Protein AF-X0SNL1-F1 (afdb_monomer_lite)

Radius of gyration: 12.33 Å; chains: 1; bounding box: 29×22×35 Å

Secondary structure (DSSP, 8-state):
-EE-GGG--EE-TTS-EE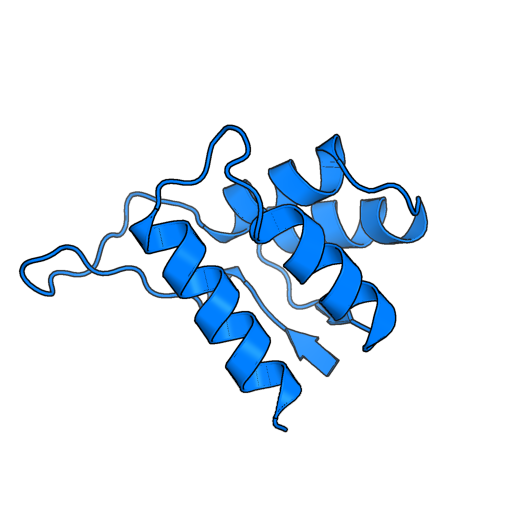-S--HHHHHHHHHHHH-SSTTHHHHHHHHHTT--EE--HHHHHHHHHHHHS--TT--HHHHHHHHHHHHHHTT-

Sequence (92 aa):
MKVNFSEINLTDIEGNSITNIEINKNVGNIIYKNAKNLNLIPIAQDIYAGKEVNLSVIDLNEIKSLISSPVDGLVAFARKAVLDYIDNIGKE

Foldseek 3Di:
DKDFQQPQWAADPVGHTDDPDRLLLQLLVLCCVDPPDPVCNVVSVCSNVRHIDDDDPVRLVSSLVSLVDPDPDADDRSSVSVNVRSVVVVVD

Organism: NCBI:txid412755

Structure (mmCIF, N/CA/C/O backbone):
data_AF-X0SNL1-F1
#
_entry.id   AF-X0SNL1-F1
#
loop_
_atom_site.group_PDB
_atom_site.id
_atom_site.type_symbol
_atom_site.label_atom_id
_atom_site.label_alt_id
_atom_site.label_comp_id
_atom_site.label_asym_id
_atom_site.label_entity_id
_atom_site.label_seq_id
_atom_site.pdbx_PDB_ins_code
_atom_site.Cartn_x
_atom_site.Cartn_y
_atom_site.Cartn_z
_atom_site.occupancy
_atom_site.B_iso_or_equiv
_atom_site.auth_seq_id
_atom_site.auth_comp_id
_atom_site.auth_asym_id
_atom_site.auth_atom_id
_atom_site.pdbx_PDB_model_num
ATOM 1 N N . MET A 1 1 ? -11.295 -7.425 6.720 1.00 91.19 1 MET A N 1
ATOM 2 C CA . MET A 1 1 ? -10.741 -8.170 5.571 1.00 91.19 1 MET A CA 1
ATOM 3 C C . MET A 1 1 ? -9.244 -8.290 5.772 1.00 91.19 1 MET A C 1
ATOM 5 O O . MET A 1 1 ? -8.629 -7.314 6.187 1.00 91.19 1 MET A O 1
ATOM 9 N N . LYS A 1 2 ? -8.673 -9.473 5.554 1.00 92.12 2 LYS A N 1
ATOM 10 C CA . LYS A 1 2 ? -7.231 -9.694 5.697 1.00 92.12 2 LYS A CA 1
ATOM 11 C C . LYS A 1 2 ? -6.542 -9.355 4.385 1.00 92.12 2 LYS A C 1
ATOM 13 O O . LYS A 1 2 ? -6.984 -9.832 3.348 1.00 92.12 2 LYS A O 1
ATOM 18 N N . VAL A 1 3 ? -5.513 -8.519 4.438 1.00 93.69 3 VAL A N 1
ATOM 19 C CA . VAL A 1 3 ? -4.785 -8.066 3.248 1.00 93.69 3 VAL A CA 1
ATOM 20 C C . VAL A 1 3 ? -3.291 -8.067 3.505 1.00 93.69 3 VAL A C 1
ATOM 22 O O . VAL A 1 3 ? -2.845 -7.809 4.625 1.00 93.69 3 VAL A O 1
ATOM 25 N N . ASN A 1 4 ? -2.514 -8.293 2.453 1.00 95.31 4 ASN A N 1
ATOM 26 C CA . ASN A 1 4 ? -1.066 -8.257 2.511 1.00 95.31 4 ASN A CA 1
ATOM 27 C C . ASN A 1 4 ? -0.507 -7.579 1.255 1.00 95.31 4 ASN A C 1
ATOM 29 O O . ASN A 1 4 ? -0.351 -8.183 0.199 1.00 95.31 4 ASN A O 1
ATOM 33 N N . PHE A 1 5 ? -0.145 -6.303 1.384 1.00 94.88 5 PHE A N 1
ATOM 34 C CA . PHE A 1 5 ? 0.373 -5.520 0.259 1.00 94.88 5 PHE A CA 1
ATOM 35 C C . PHE A 1 5 ? 1.728 -6.018 -0.263 1.00 94.88 5 PHE A C 1
ATOM 37 O O . PHE A 1 5 ? 2.129 -5.599 -1.344 1.00 94.88 5 PHE A O 1
ATOM 44 N N . SER A 1 6 ? 2.443 -6.889 0.462 1.00 94.62 6 SER A N 1
ATOM 45 C CA . SER A 1 6 ? 3.693 -7.483 -0.040 1.00 94.62 6 SER A CA 1
ATOM 46 C C . SER A 1 6 ? 3.472 -8.529 -1.138 1.00 94.62 6 SER A C 1
ATOM 48 O O . SER A 1 6 ? 4.415 -8.873 -1.842 1.00 94.62 6 SER A O 1
ATOM 50 N N . GLU A 1 7 ? 2.231 -8.980 -1.339 1.00 93.75 7 GLU A N 1
ATOM 51 C CA . GLU A 1 7 ? 1.860 -9.954 -2.376 1.00 93.75 7 GLU A CA 1
ATOM 52 C C . GLU A 1 7 ? 1.616 -9.312 -3.748 1.00 93.75 7 GLU A C 1
ATOM 54 O O . GLU A 1 7 ? 1.397 -10.008 -4.741 1.00 93.75 7 GLU A O 1
ATOM 59 N N . ILE A 1 8 ? 1.641 -7.978 -3.826 1.00 94.56 8 ILE 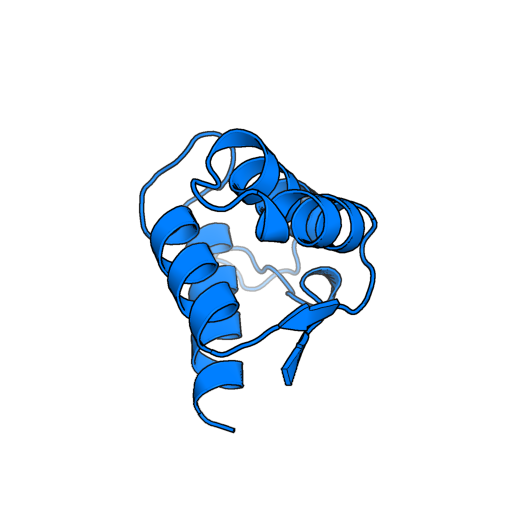A N 1
ATOM 60 C CA . ILE A 1 8 ? 1.427 -7.257 -5.079 1.00 94.56 8 ILE A CA 1
ATOM 61 C C . ILE A 1 8 ? 2.649 -7.449 -5.976 1.00 94.56 8 ILE A C 1
ATOM 63 O O . ILE A 1 8 ? 3.707 -6.858 -5.762 1.00 94.56 8 ILE A O 1
ATOM 67 N N . ASN A 1 9 ? 2.469 -8.241 -7.027 1.00 92.31 9 ASN A N 1
ATOM 68 C CA . ASN A 1 9 ? 3.475 -8.422 -8.062 1.00 92.31 9 ASN A CA 1
ATOM 69 C C . ASN A 1 9 ? 3.429 -7.264 -9.057 1.00 92.31 9 ASN A C 1
ATOM 71 O O . ASN A 1 9 ? 2.371 -6.908 -9.580 1.00 92.31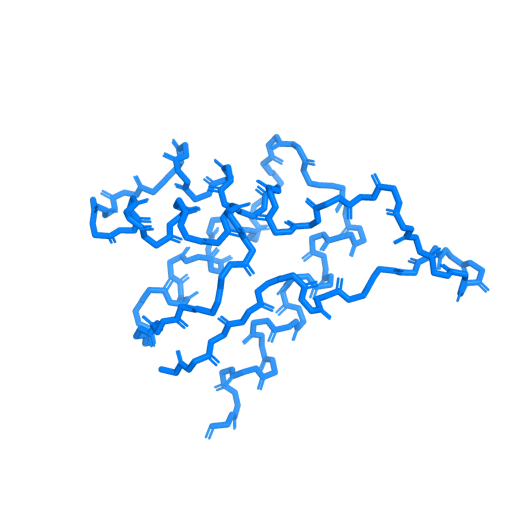 9 ASN A O 1
ATOM 75 N N . LEU A 1 10 ? 4.596 -6.693 -9.340 1.00 93.88 10 LEU A N 1
ATOM 76 C CA . LEU A 1 10 ? 4.758 -5.643 -10.334 1.00 93.88 10 LEU A CA 1
ATOM 77 C C . LEU A 1 10 ? 5.392 -6.219 -11.597 1.00 93.88 10 LEU A C 1
ATOM 79 O O . LEU A 1 10 ? 6.321 -7.022 -11.518 1.00 93.88 10 LEU A O 1
ATOM 83 N N . THR A 1 11 ? 4.916 -5.774 -12.755 1.00 93.38 11 THR A N 1
ATOM 84 C CA . THR A 1 11 ? 5.495 -6.112 -14.056 1.00 93.38 11 THR A CA 1
ATOM 85 C C . THR A 1 11 ? 5.823 -4.848 -14.835 1.00 93.38 11 THR A C 1
ATOM 87 O O . THR A 1 11 ? 5.107 -3.847 -14.730 1.00 93.38 11 THR A O 1
ATOM 90 N N . ASP A 1 12 ? 6.901 -4.886 -15.612 1.00 91.56 12 ASP A N 1
ATOM 91 C CA . ASP A 1 12 ? 7.222 -3.825 -16.564 1.00 91.56 12 ASP A CA 1
ATOM 92 C C . ASP A 1 12 ? 6.309 -3.883 -17.805 1.00 91.56 12 ASP A C 1
ATOM 94 O O . ASP A 1 12 ? 5.378 -4.689 -17.892 1.00 91.56 12 ASP A O 1
ATOM 98 N N . ILE A 1 13 ? 6.557 -2.990 -18.765 1.00 93.50 13 ILE A N 1
ATOM 99 C CA . ILE A 1 13 ? 5.777 -2.904 -20.007 1.00 93.50 13 ILE A CA 1
ATOM 100 C C . ILE A 1 13 ? 5.965 -4.120 -20.930 1.00 93.50 13 ILE A C 1
ATOM 102 O O . ILE A 1 13 ? 5.112 -4.375 -21.777 1.00 93.50 13 ILE A O 1
ATOM 106 N N . GLU A 1 14 ? 7.052 -4.873 -20.764 1.00 94.62 14 GLU A N 1
ATOM 107 C CA . GLU A 1 14 ? 7.354 -6.093 -21.519 1.00 94.62 14 GLU A CA 1
ATOM 108 C C . GLU A 1 14 ? 6.810 -7.350 -20.814 1.00 94.62 14 GLU A C 1
ATOM 110 O O . GLU A 1 14 ? 6.844 -8.443 -21.376 1.00 94.62 14 GLU A O 1
ATOM 115 N N . GLY A 1 15 ? 6.257 -7.196 -19.605 1.00 91.56 15 GLY A N 1
ATOM 116 C CA . GLY A 1 15 ? 5.691 -8.274 -18.797 1.00 91.56 15 GLY A CA 1
ATOM 117 C C . GLY A 1 15 ? 6.693 -8.949 -17.860 1.00 91.56 15 GLY A C 1
ATOM 118 O O . GLY A 1 15 ? 6.343 -9.943 -17.222 1.00 91.56 15 GLY A O 1
ATOM 119 N N . ASN A 1 16 ? 7.916 -8.428 -17.728 1.00 94.19 16 ASN A N 1
ATOM 120 C CA . ASN A 1 16 ? 8.899 -8.991 -16.806 1.00 94.19 16 ASN A CA 1
ATOM 121 C C . ASN A 1 16 ? 8.581 -8.578 -15.369 1.00 94.19 16 ASN A C 1
ATOM 123 O O . ASN A 1 16 ? 8.218 -7.430 -15.102 1.00 94.19 16 ASN A O 1
ATOM 127 N N . SER A 1 17 ? 8.758 -9.499 -14.422 1.00 92.56 17 SER A N 1
ATOM 128 C CA . SER A 1 17 ? 8.572 -9.208 -13.000 1.00 92.56 17 SER A CA 1
ATOM 129 C C . SER A 1 17 ? 9.612 -8.211 -12.489 1.00 92.56 17 SER A C 1
ATOM 131 O O . SER A 1 17 ? 10.818 -8.401 -12.645 1.00 92.56 17 SER A O 1
ATOM 133 N N . ILE A 1 18 ? 9.135 -7.174 -11.812 1.00 91.81 18 ILE A N 1
ATOM 134 C CA . ILE A 1 18 ? 9.956 -6.153 -11.169 1.00 91.81 18 ILE A CA 1
ATOM 135 C C . ILE A 1 18 ? 10.157 -6.553 -9.707 1.00 91.81 18 ILE A C 1
ATOM 137 O O . ILE A 1 18 ? 9.206 -6.585 -8.930 1.00 91.81 18 ILE A O 1
ATOM 141 N N . THR A 1 19 ? 11.402 -6.833 -9.320 1.00 88.31 19 THR A N 1
ATOM 142 C CA . THR A 1 19 ? 11.753 -7.305 -7.965 1.00 88.31 19 THR A CA 1
ATOM 143 C C . THR A 1 19 ? 12.430 -6.246 -7.095 1.00 88.31 19 THR A C 1
ATOM 145 O O . THR A 1 19 ? 12.572 -6.432 -5.891 1.00 88.31 19 THR A O 1
ATOM 148 N N . ASN A 1 20 ? 12.849 -5.122 -7.678 1.00 87.06 20 ASN A N 1
ATOM 149 C CA . ASN A 1 20 ? 13.571 -4.055 -6.980 1.00 87.06 20 ASN A CA 1
ATOM 150 C C . ASN A 1 20 ? 12.655 -3.005 -6.321 1.00 87.06 20 ASN A C 1
ATOM 152 O O . ASN A 1 20 ? 13.160 -2.078 -5.689 1.00 87.06 20 ASN A O 1
ATOM 156 N N . ILE A 1 21 ? 11.333 -3.117 -6.474 1.00 89.31 21 ILE A N 1
ATOM 157 C CA . ILE A 1 21 ? 10.361 -2.210 -5.855 1.00 89.31 21 ILE A CA 1
ATOM 158 C C . ILE A 1 21 ? 9.677 -2.926 -4.692 1.00 89.31 21 ILE A C 1
ATOM 160 O O . ILE A 1 21 ? 8.841 -3.803 -4.886 1.00 89.31 21 ILE A O 1
ATOM 164 N N . GLU A 1 22 ? 9.978 -2.489 -3.471 1.00 92.38 22 GLU A N 1
ATOM 165 C CA . GLU A 1 22 ? 9.294 -2.948 -2.259 1.00 92.38 22 GLU A CA 1
ATOM 166 C C . GLU A 1 22 ? 7.961 -2.200 -2.104 1.00 92.38 22 GLU A C 1
ATOM 168 O O . GLU A 1 22 ? 7.861 -1.140 -1.475 1.00 92.38 22 GLU A O 1
ATOM 173 N N . ILE A 1 23 ? 6.924 -2.713 -2.763 1.00 94.00 23 ILE A N 1
ATOM 174 C CA . ILE A 1 23 ? 5.627 -2.038 -2.889 1.00 94.00 23 ILE A CA 1
ATOM 175 C C . ILE A 1 23 ? 4.940 -1.803 -1.539 1.00 94.00 23 ILE A C 1
ATOM 177 O O . ILE A 1 23 ? 4.436 -0.710 -1.283 1.00 94.00 23 ILE A O 1
ATOM 181 N N . ASN A 1 24 ? 5.011 -2.771 -0.627 1.00 95.19 24 ASN A N 1
ATOM 182 C CA . ASN A 1 24 ? 4.464 -2.666 0.723 1.00 95.19 24 ASN A CA 1
ATOM 183 C C . ASN A 1 24 ? 5.108 -1.517 1.520 1.00 95.19 24 ASN A C 1
ATOM 185 O O . ASN A 1 24 ? 4.406 -0.781 2.210 1.00 95.19 24 ASN A O 1
ATOM 189 N N . LYS A 1 25 ? 6.420 -1.286 1.365 1.00 95.44 25 LYS A N 1
ATOM 190 C CA . LYS A 1 25 ? 7.109 -0.155 2.005 1.00 95.44 25 LYS A CA 1
ATOM 191 C C . LYS A 1 25 ? 6.623 1.184 1.465 1.00 95.44 25 LYS A C 1
ATOM 193 O O . LYS A 1 25 ? 6.429 2.122 2.235 1.00 95.44 25 LYS A O 1
ATOM 198 N N . ASN A 1 26 ? 6.395 1.275 0.155 1.00 93.88 26 ASN A N 1
ATOM 199 C CA . ASN A 1 26 ? 5.854 2.485 -0.464 1.00 93.88 26 ASN A CA 1
ATOM 200 C C . ASN A 1 26 ? 4.432 2.775 0.030 1.00 93.88 26 ASN A C 1
ATOM 202 O O . ASN A 1 26 ? 4.158 3.889 0.476 1.00 93.88 26 ASN A O 1
ATOM 206 N N . VAL A 1 27 ? 3.557 1.766 0.030 1.00 94.69 27 VAL A N 1
ATOM 207 C CA . VAL A 1 27 ? 2.179 1.893 0.530 1.00 94.69 27 VAL A CA 1
ATOM 208 C C . VAL A 1 27 ? 2.167 2.279 2.011 1.00 94.69 27 VAL A C 1
ATOM 210 O O . VAL A 1 27 ? 1.535 3.268 2.376 1.00 94.69 27 VAL A O 1
ATOM 213 N N . GLY A 1 28 ? 2.917 1.565 2.855 1.00 95.44 28 GLY A N 1
ATOM 214 C CA . GLY A 1 28 ? 3.015 1.861 4.285 1.00 95.44 28 GLY A CA 1
ATOM 215 C C . GLY A 1 28 ? 3.507 3.286 4.550 1.00 95.44 28 GLY A C 1
ATOM 216 O O . GLY A 1 28 ? 2.906 4.009 5.339 1.00 95.44 28 GLY A O 1
ATOM 217 N N . ASN A 1 29 ? 4.527 3.748 3.823 1.00 95.19 29 ASN A N 1
ATOM 218 C CA . ASN A 1 29 ? 5.022 5.121 3.945 1.00 95.19 29 ASN A CA 1
ATOM 219 C C . ASN A 1 29 ? 3.994 6.177 3.524 1.00 95.19 29 ASN A C 1
ATOM 221 O O . ASN A 1 29 ? 3.890 7.215 4.179 1.00 95.19 29 ASN A O 1
ATOM 225 N N . ILE A 1 30 ? 3.249 5.942 2.440 1.00 94.12 30 ILE A N 1
ATOM 226 C CA . ILE A 1 30 ? 2.204 6.868 1.985 1.00 94.12 30 ILE A CA 1
ATOM 227 C C . ILE A 1 30 ? 1.134 7.015 3.062 1.00 94.12 30 ILE A C 1
ATOM 229 O O . ILE A 1 30 ? 0.771 8.143 3.400 1.00 94.12 30 ILE A O 1
ATOM 233 N N . ILE A 1 31 ? 0.672 5.897 3.628 1.00 94.50 31 ILE A N 1
ATOM 234 C CA . ILE A 1 31 ? -0.340 5.906 4.687 1.00 94.50 31 ILE A CA 1
ATOM 235 C C . ILE A 1 31 ? 0.220 6.605 5.928 1.00 94.50 31 ILE A C 1
ATOM 237 O O . ILE A 1 31 ? -0.390 7.549 6.415 1.00 94.50 31 ILE A O 1
ATOM 241 N N . TYR A 1 32 ? 1.414 6.224 6.389 1.00 95.25 32 TYR A N 1
ATOM 242 C CA . TYR A 1 32 ? 2.028 6.787 7.595 1.00 95.25 32 TYR A CA 1
ATOM 243 C C . TYR A 1 32 ? 2.176 8.316 7.535 1.00 95.25 32 TYR A C 1
ATOM 245 O O . TYR A 1 32 ? 1.983 8.999 8.536 1.00 95.25 32 TYR A O 1
ATOM 253 N N . LYS A 1 33 ? 2.510 8.861 6.358 1.00 93.25 33 LYS A N 1
ATOM 254 C CA . LYS A 1 33 ? 2.716 10.305 6.162 1.00 93.25 33 LYS A CA 1
ATOM 255 C C . LYS A 1 33 ? 1.422 11.100 5.997 1.00 93.25 33 LYS A C 1
ATOM 257 O O . LYS A 1 33 ? 1.398 12.271 6.360 1.00 93.25 33 LYS A O 1
ATOM 262 N N . ASN A 1 34 ? 0.392 10.502 5.397 1.00 92.50 34 ASN A N 1
ATOM 263 C CA . ASN A 1 34 ? -0.775 11.241 4.902 1.00 92.50 34 ASN A CA 1
ATOM 264 C C . ASN A 1 34 ? -2.100 10.842 5.567 1.00 92.50 34 ASN A C 1
ATOM 266 O O . ASN A 1 34 ? -3.125 11.463 5.277 1.00 92.50 34 ASN A O 1
ATOM 270 N N . ALA A 1 35 ? -2.107 9.818 6.424 1.00 92.25 35 ALA A N 1
ATOM 271 C CA . ALA A 1 35 ? -3.303 9.388 7.136 1.00 92.25 35 ALA A CA 1
ATOM 272 C C . ALA A 1 35 ? -3.896 10.538 7.955 1.00 92.25 35 ALA A C 1
ATOM 274 O O . ALA A 1 35 ? -3.205 11.194 8.736 1.00 92.25 35 ALA A O 1
ATOM 275 N N . LYS A 1 36 ? -5.202 10.765 7.786 1.00 89.00 36 LYS A N 1
ATOM 276 C CA . LYS A 1 36 ? -5.948 11.717 8.616 1.00 89.00 36 LYS A CA 1
ATOM 277 C C . LYS A 1 36 ? -6.401 11.046 9.903 1.00 89.00 36 LYS A C 1
ATOM 279 O O . LYS A 1 36 ? -6.446 11.688 10.950 1.00 89.00 36 LYS A O 1
ATOM 284 N N . ASN A 1 37 ? -6.728 9.760 9.818 1.00 90.56 37 ASN A N 1
ATOM 285 C CA . ASN A 1 37 ? -7.099 8.959 10.965 1.00 90.56 37 ASN A CA 1
ATOM 286 C C . ASN A 1 37 ? -5.870 8.307 11.620 1.00 90.56 37 ASN A C 1
ATOM 288 O O . ASN A 1 37 ? -5.098 7.593 10.981 1.00 90.56 37 ASN A O 1
ATOM 292 N N . LEU A 1 38 ? -5.699 8.532 12.925 1.00 93.12 38 LEU A N 1
ATOM 293 C CA . LEU A 1 38 ? -4.566 7.995 13.683 1.00 93.12 38 LEU A CA 1
ATOM 294 C C . LEU A 1 38 ? -4.625 6.468 13.844 1.00 93.12 38 LEU A C 1
ATOM 296 O O . LEU A 1 38 ? -3.594 5.846 14.096 1.00 93.12 38 LEU A O 1
ATOM 300 N N . ASN A 1 39 ? -5.798 5.849 13.660 1.00 91.94 39 ASN A N 1
ATOM 301 C CA . ASN A 1 39 ? -5.933 4.388 13.665 1.00 91.94 39 ASN A CA 1
ATOM 302 C C . ASN A 1 39 ? -5.160 3.715 12.510 1.00 91.94 39 ASN A C 1
ATOM 304 O O . ASN A 1 39 ? -4.824 2.538 12.617 1.00 91.94 39 ASN A O 1
ATOM 308 N N . LEU A 1 40 ? -4.849 4.453 11.436 1.00 94.81 40 LEU A N 1
ATOM 309 C CA . LEU A 1 40 ? -4.095 3.949 10.292 1.00 94.81 40 LEU A CA 1
ATOM 310 C C . LEU A 1 40 ? -2.590 3.918 10.553 1.00 94.81 40 LEU A C 1
ATOM 312 O O . LEU A 1 40 ? -1.867 3.283 9.794 1.00 94.81 40 LEU A O 1
ATOM 316 N N . ILE A 1 41 ? -2.093 4.565 11.612 1.00 96.81 41 ILE A N 1
ATOM 317 C CA . ILE A 1 41 ? -0.654 4.617 11.896 1.00 96.81 41 ILE A CA 1
ATOM 318 C C . ILE A 1 41 ? -0.083 3.224 12.222 1.00 96.81 41 ILE A C 1
ATOM 320 O O . ILE A 1 41 ? 0.890 2.835 11.572 1.00 96.81 41 ILE A O 1
ATOM 324 N N . PRO A 1 42 ? -0.673 2.423 13.135 1.00 96.88 42 PRO A N 1
ATOM 325 C CA . PRO A 1 42 ? -0.219 1.048 13.362 1.00 96.88 42 PRO A CA 1
ATOM 326 C C . PRO A 1 42 ? -0.369 0.169 12.114 1.00 96.88 42 PRO A C 1
ATOM 328 O O . PRO A 1 42 ? 0.533 -0.593 11.778 1.00 96.88 42 PRO A O 1
ATOM 331 N N . ILE A 1 43 ? -1.472 0.336 11.373 1.00 96.75 43 ILE A N 1
ATOM 332 C CA . ILE A 1 43 ? -1.723 -0.385 10.117 1.00 96.75 43 ILE A CA 1
ATOM 333 C C . ILE A 1 43 ? -0.617 -0.083 9.097 1.00 96.75 43 ILE A C 1
ATOM 335 O O . ILE A 1 43 ? -0.079 -0.994 8.474 1.00 96.75 43 ILE A O 1
ATOM 339 N N . ALA A 1 44 ? -0.229 1.183 8.951 1.00 96.75 44 ALA A N 1
ATOM 340 C CA . ALA A 1 44 ? 0.828 1.612 8.047 1.00 96.75 44 ALA A CA 1
ATOM 341 C C . ALA A 1 44 ? 2.187 0.991 8.399 1.00 96.75 44 ALA A C 1
ATOM 343 O O . ALA A 1 44 ? 2.930 0.594 7.502 1.00 96.75 44 ALA A O 1
ATOM 344 N N . GLN A 1 45 ? 2.501 0.883 9.693 1.00 98.12 45 GLN A N 1
ATOM 345 C CA . GLN A 1 45 ? 3.728 0.248 10.177 1.00 98.12 45 GLN A CA 1
ATOM 346 C C . GLN A 1 45 ? 3.746 -1.255 9.877 1.00 98.12 45 GLN A C 1
ATOM 348 O O . GLN A 1 45 ? 4.768 -1.776 9.427 1.00 98.12 45 GLN A O 1
ATOM 353 N N . ASP A 1 46 ? 2.622 -1.945 10.072 1.00 98.25 46 ASP A N 1
ATOM 354 C CA . ASP A 1 46 ? 2.511 -3.372 9.763 1.00 98.25 46 ASP A CA 1
ATOM 355 C C . ASP A 1 46 ? 2.567 -3.639 8.251 1.00 98.25 46 ASP A C 1
ATOM 357 O O . ASP A 1 46 ? 3.293 -4.538 7.819 1.00 98.25 46 ASP A O 1
ATOM 361 N N . ILE A 1 47 ? 1.915 -2.802 7.434 1.00 97.25 47 ILE A N 1
ATOM 362 C CA . ILE A 1 47 ? 2.038 -2.839 5.967 1.00 97.25 47 ILE A CA 1
ATOM 363 C C . ILE A 1 47 ? 3.495 -2.611 5.543 1.00 97.25 47 ILE A C 1
ATOM 365 O O . ILE A 1 47 ? 4.037 -3.369 4.735 1.00 97.25 47 ILE A O 1
ATOM 369 N N . TYR A 1 48 ? 4.164 -1.604 6.112 1.00 97.19 48 TYR A N 1
ATOM 370 C CA . TYR A 1 48 ? 5.572 -1.320 5.825 1.00 97.19 48 TYR A CA 1
ATOM 371 C C . TYR A 1 48 ? 6.475 -2.513 6.166 1.00 97.19 48 TYR A C 1
ATOM 373 O O . TYR A 1 48 ? 7.395 -2.834 5.415 1.00 97.19 48 TYR A O 1
ATOM 381 N N . ALA A 1 49 ? 6.183 -3.208 7.267 1.00 97.62 49 ALA A N 1
ATOM 382 C CA . ALA A 1 49 ? 6.879 -4.425 7.676 1.00 97.62 49 ALA A CA 1
ATOM 383 C C . ALA A 1 49 ? 6.522 -5.665 6.830 1.00 97.62 49 ALA A C 1
ATOM 385 O O . ALA A 1 49 ? 7.111 -6.722 7.042 1.00 97.62 49 ALA A O 1
ATOM 386 N N . GLY A 1 50 ? 5.582 -5.551 5.884 1.00 96.56 50 GLY A N 1
ATOM 387 C CA . GLY A 1 50 ? 5.162 -6.648 5.007 1.00 96.56 50 GLY A CA 1
ATOM 388 C C . GLY A 1 50 ? 4.260 -7.672 5.696 1.00 96.56 50 GLY A C 1
ATOM 389 O O . GLY A 1 50 ? 4.225 -8.828 5.285 1.00 96.56 50 GLY A O 1
ATOM 390 N N . LYS A 1 51 ? 3.566 -7.277 6.768 1.00 97.31 51 LYS A N 1
ATOM 391 C CA . LYS A 1 51 ? 2.654 -8.159 7.499 1.00 97.31 51 LYS A CA 1
ATOM 392 C C . LYS A 1 51 ? 1.257 -8.154 6.885 1.00 97.31 51 LYS A C 1
ATOM 394 O O . LYS A 1 51 ? 0.814 -7.159 6.312 1.00 97.31 51 LYS A O 1
ATOM 399 N N . GLU A 1 52 ? 0.538 -9.252 7.104 1.00 96.50 52 GLU A N 1
ATOM 400 C CA . GLU A 1 52 ? -0.911 -9.296 6.913 1.00 96.50 52 GLU A CA 1
ATOM 401 C C . GLU A 1 52 ? -1.594 -8.368 7.931 1.00 96.50 52 GLU A C 1
ATOM 403 O O . GLU A 1 52 ? -1.306 -8.425 9.130 1.00 96.50 52 GLU A O 1
ATOM 408 N N . VAL A 1 53 ? -2.514 -7.528 7.459 1.00 95.44 53 VAL A N 1
ATOM 409 C CA . VAL A 1 53 ? -3.300 -6.609 8.290 1.00 95.44 53 VAL A CA 1
ATOM 410 C C . VAL A 1 53 ? -4.790 -6.843 8.092 1.00 95.44 53 VAL A C 1
ATOM 412 O O . VAL A 1 53 ? -5.243 -7.227 7.014 1.00 95.44 53 VAL A O 1
ATOM 415 N N . ASN A 1 54 ? -5.574 -6.604 9.142 1.00 94.62 54 ASN A N 1
ATOM 416 C CA . ASN A 1 54 ? -7.028 -6.668 9.062 1.00 94.62 54 ASN A CA 1
ATOM 417 C C . ASN A 1 54 ? -7.592 -5.255 8.894 1.00 94.62 54 ASN A C 1
ATOM 419 O O . ASN A 1 54 ? -7.467 -4.433 9.798 1.00 94.62 54 ASN A O 1
ATOM 423 N N . LEU A 1 55 ? -8.209 -4.987 7.747 1.00 93.06 55 LEU A N 1
ATOM 424 C CA . LEU A 1 55 ? -8.799 -3.692 7.422 1.00 93.06 55 LEU A CA 1
ATOM 425 C C . LEU A 1 55 ? -10.322 -3.736 7.526 1.00 93.06 55 LEU A C 1
ATOM 427 O O . LEU A 1 55 ? -10.964 -4.722 7.147 1.00 93.06 55 LEU A O 1
ATOM 431 N N . SER A 1 56 ? -10.920 -2.650 8.003 1.00 93.38 56 SER A N 1
ATOM 432 C CA . SER A 1 56 ? -12.336 -2.386 7.762 1.00 93.38 56 SER A CA 1
ATOM 433 C C . SER A 1 56 ? -12.544 -1.820 6.352 1.00 93.38 56 SER A C 1
ATOM 435 O O . SER A 1 56 ? -11.605 -1.373 5.693 1.00 93.38 56 SER A O 1
ATOM 437 N N . VAL A 1 57 ? -13.795 -1.794 5.885 1.00 91.75 57 VAL A N 1
ATOM 438 C CA . VAL A 1 57 ? -14.155 -1.121 4.620 1.00 91.75 57 VAL A CA 1
ATOM 439 C C . VAL A 1 57 ? -13.797 0.371 4.668 1.00 91.75 57 VAL A C 1
ATOM 441 O O . VAL A 1 57 ? -13.414 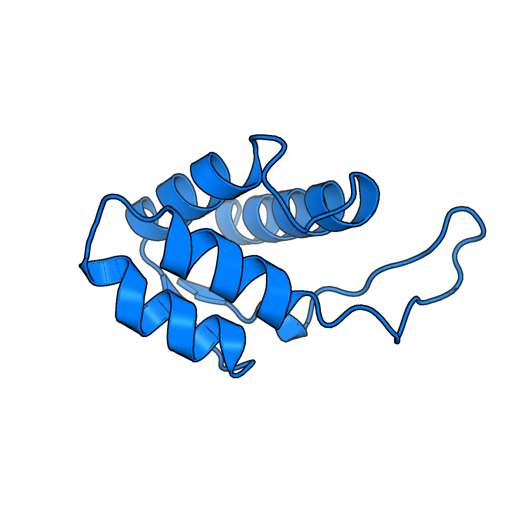0.953 3.657 1.00 91.75 57 VAL A O 1
ATOM 444 N N . ILE A 1 58 ? -13.890 0.991 5.849 1.00 92.12 58 ILE A N 1
ATOM 445 C CA . ILE A 1 58 ? -13.542 2.401 6.055 1.00 92.12 58 ILE A CA 1
ATOM 446 C C . ILE A 1 58 ? -12.035 2.599 5.870 1.00 92.12 58 ILE A C 1
ATOM 448 O O . ILE A 1 58 ? -11.639 3.461 5.087 1.00 92.12 58 ILE A O 1
ATOM 452 N N . ASP A 1 59 ? -11.214 1.763 6.515 1.00 93.44 59 ASP A N 1
ATOM 453 C CA . ASP A 1 59 ? -9.752 1.831 6.385 1.00 93.44 59 ASP A CA 1
ATOM 454 C C . ASP A 1 59 ? -9.328 1.619 4.926 1.00 93.44 59 ASP A C 1
ATOM 456 O O . ASP A 1 59 ? -8.499 2.360 4.402 1.00 93.44 59 ASP A O 1
ATOM 460 N N . LEU A 1 60 ? -9.944 0.650 4.238 1.00 93.06 60 LEU A N 1
ATOM 461 C CA . LEU A 1 60 ? -9.660 0.368 2.832 1.00 93.06 60 LEU A CA 1
ATOM 462 C C . LEU A 1 60 ? -9.984 1.568 1.927 1.00 93.06 60 LEU A C 1
ATOM 464 O O . LEU A 1 60 ? -9.180 1.924 1.068 1.00 93.06 60 LEU A O 1
ATOM 468 N N . ASN A 1 61 ? -11.135 2.216 2.130 1.00 92.88 61 ASN A N 1
ATOM 469 C CA . ASN A 1 61 ? -11.530 3.397 1.360 1.00 92.88 61 ASN A CA 1
ATOM 470 C C . ASN A 1 61 ? -10.604 4.594 1.617 1.00 92.88 61 ASN A C 1
ATOM 472 O O . ASN A 1 61 ? -10.268 5.320 0.679 1.00 92.88 61 ASN A O 1
ATOM 476 N N . GLU A 1 62 ? -10.163 4.792 2.862 1.00 92.75 62 GLU A N 1
ATOM 477 C CA . GLU A 1 62 ? -9.199 5.845 3.194 1.00 92.75 62 GLU A CA 1
ATOM 478 C C . GLU A 1 62 ? -7.846 5.567 2.525 1.00 92.75 62 GLU A C 1
ATOM 480 O O . GLU A 1 62 ? -7.329 6.432 1.818 1.00 92.75 62 GLU A 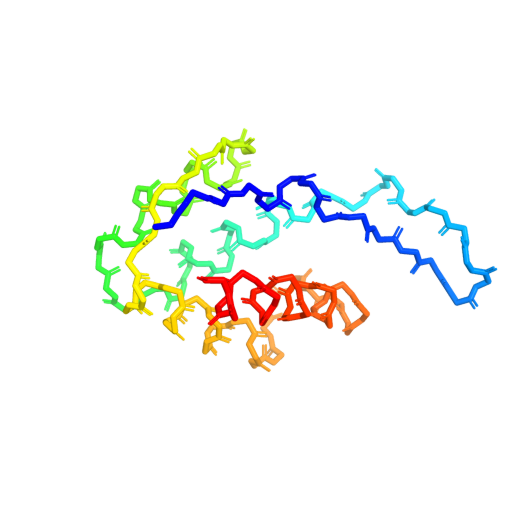O 1
ATOM 485 N N . ILE A 1 63 ? -7.328 4.337 2.625 1.00 93.25 63 ILE A N 1
ATOM 486 C CA . ILE A 1 63 ? -6.097 3.917 1.937 1.00 93.25 63 ILE A CA 1
ATOM 487 C C . ILE A 1 63 ? -6.230 4.113 0.422 1.00 93.25 63 ILE A C 1
ATOM 489 O O . ILE A 1 63 ? -5.352 4.714 -0.200 1.00 93.25 63 ILE A O 1
ATOM 493 N N . LYS A 1 64 ? -7.346 3.685 -0.182 1.00 93.75 64 LYS A N 1
ATOM 494 C CA . LYS A 1 64 ? -7.614 3.884 -1.613 1.00 93.75 64 LYS A CA 1
ATOM 495 C C . LYS A 1 64 ? -7.569 5.362 -1.989 1.00 93.75 64 LYS A C 1
ATOM 497 O O . LYS A 1 64 ? -6.962 5.716 -3.001 1.00 93.75 64 LYS A O 1
ATOM 502 N N . SER A 1 65 ? -8.171 6.234 -1.181 1.00 92.69 65 SER A N 1
ATOM 503 C CA . SER A 1 65 ? -8.151 7.681 -1.412 1.00 92.69 65 SER A CA 1
ATOM 504 C C . SER A 1 65 ? -6.737 8.263 -1.334 1.00 92.69 65 SER A C 1
ATOM 506 O O . SER A 1 65 ? -6.403 9.133 -2.140 1.00 92.69 65 SER A O 1
ATOM 508 N N . LEU A 1 66 ? -5.909 7.793 -0.395 1.00 92.19 66 LEU A N 1
ATOM 509 C CA . LEU A 1 66 ? -4.515 8.228 -0.255 1.00 92.19 66 LEU A CA 1
ATOM 510 C C . LEU A 1 66 ? -3.666 7.799 -1.460 1.00 92.19 66 LEU A C 1
ATOM 512 O O . LEU A 1 66 ? -2.864 8.586 -1.955 1.00 92.19 66 LEU A O 1
ATOM 516 N N . ILE A 1 67 ? -3.878 6.581 -1.964 1.00 92.25 67 ILE A N 1
ATOM 517 C CA . ILE A 1 67 ? -3.134 6.018 -3.101 1.00 92.25 67 ILE A CA 1
ATOM 518 C C . ILE A 1 67 ? -3.613 6.575 -4.449 1.00 92.25 67 ILE A C 1
ATOM 520 O O . ILE A 1 67 ? -2.828 6.663 -5.390 1.00 92.25 67 ILE A O 1
ATOM 524 N N . SER A 1 68 ? -4.888 6.960 -4.570 1.00 89.69 68 SER A N 1
ATOM 525 C CA . SER A 1 68 ? -5.469 7.440 -5.837 1.00 89.69 68 SER A CA 1
ATOM 526 C C . SER A 1 68 ? -4.827 8.736 -6.335 1.00 89.69 68 SER A C 1
ATOM 528 O O . SER A 1 68 ? -4.705 8.953 -7.543 1.00 89.69 68 SER A O 1
ATOM 530 N N . SER A 1 69 ? -4.380 9.593 -5.417 1.00 80.31 69 SER A N 1
ATOM 531 C CA . SER A 1 69 ? -3.667 10.816 -5.779 1.00 80.31 69 SER A CA 1
ATOM 532 C C . SER A 1 69 ? -2.210 10.504 -6.133 1.00 80.31 69 SER A C 1
ATOM 534 O O . SER A 1 69 ? -1.597 9.646 -5.502 1.00 80.31 69 SER A O 1
ATOM 536 N N . PRO A 1 70 ? -1.615 11.161 -7.144 1.00 74.31 70 PRO A N 1
ATOM 537 C CA . PRO A 1 70 ? -0.169 11.114 -7.333 1.00 74.31 70 PRO A CA 1
ATOM 538 C C . PRO A 1 70 ? 0.487 11.748 -6.106 1.00 74.31 70 PRO A C 1
ATOM 540 O O . PRO A 1 70 ? 0.454 12.961 -5.930 1.00 74.31 70 PRO A O 1
ATOM 543 N N . VAL A 1 71 ? 1.020 10.897 -5.239 1.00 68.69 71 VAL A N 1
ATOM 544 C CA . VAL A 1 71 ? 1.749 11.269 -4.029 1.00 68.69 71 VAL A CA 1
ATOM 545 C C . VAL A 1 71 ? 3.191 10.798 -4.159 1.00 68.69 71 VAL A C 1
ATOM 547 O O . VAL A 1 71 ? 3.481 9.856 -4.903 1.00 68.69 71 VAL A O 1
ATOM 550 N N . ASP A 1 72 ? 4.096 11.464 -3.449 1.00 66.25 72 ASP A N 1
ATOM 551 C CA . ASP A 1 72 ? 5.528 11.186 -3.529 1.00 66.25 72 ASP A CA 1
ATOM 552 C C . ASP A 1 72 ? 5.844 9.702 -3.281 1.00 66.25 72 ASP A C 1
ATOM 554 O O . ASP A 1 72 ? 5.471 9.127 -2.257 1.00 66.25 72 ASP A O 1
ATOM 558 N N . GLY A 1 73 ? 6.588 9.098 -4.212 1.00 71.81 73 GLY A N 1
ATOM 559 C CA . GLY A 1 73 ? 7.224 7.788 -4.043 1.00 71.81 73 GLY A CA 1
ATOM 560 C C . GLY A 1 73 ? 6.633 6.636 -4.858 1.00 71.81 73 GLY A C 1
ATOM 561 O O . GLY A 1 73 ? 7.349 5.666 -5.092 1.00 71.81 73 GLY A O 1
ATOM 562 N N . LEU A 1 74 ? 5.392 6.731 -5.358 1.00 85.44 74 LEU A N 1
ATOM 563 C CA . LEU A 1 74 ? 4.767 5.632 -6.108 1.00 85.44 74 LEU A CA 1
ATOM 564 C C . LEU A 1 74 ? 4.526 5.973 -7.586 1.00 85.44 74 LEU A C 1
ATOM 566 O O . LEU A 1 74 ? 3.660 6.772 -7.940 1.00 85.44 74 LEU A O 1
ATOM 570 N N . VAL A 1 75 ? 5.290 5.320 -8.465 1.00 89.44 75 VAL A N 1
ATOM 571 C CA . VAL A 1 75 ? 5.174 5.445 -9.928 1.00 89.44 75 VAL A CA 1
ATOM 572 C C . VAL A 1 75 ? 3.830 4.930 -10.454 1.00 89.44 75 VAL A C 1
ATOM 574 O O . VAL A 1 75 ? 3.186 4.076 -9.846 1.00 89.44 75 VAL A O 1
ATOM 577 N N . ALA A 1 76 ? 3.404 5.431 -11.618 1.00 91.06 76 ALA A N 1
ATOM 578 C CA . ALA A 1 76 ? 2.042 5.244 -12.125 1.00 91.06 76 ALA A CA 1
ATOM 579 C C . ALA A 1 76 ? 1.605 3.773 -12.270 1.00 91.06 76 ALA A C 1
ATOM 581 O O . ALA A 1 76 ? 0.487 3.442 -11.877 1.00 91.06 76 ALA A O 1
ATOM 582 N N . PHE A 1 77 ? 2.464 2.892 -12.797 1.00 92.19 77 PHE A N 1
ATOM 583 C CA . PHE A 1 77 ? 2.127 1.472 -12.964 1.00 92.19 77 PHE A CA 1
ATOM 584 C C . PHE A 1 77 ? 2.018 0.746 -11.614 1.00 92.19 77 PHE A C 1
ATOM 586 O O . PHE A 1 77 ? 1.088 -0.028 -11.406 1.00 92.19 77 PHE A O 1
ATOM 593 N N . ALA A 1 78 ? 2.908 1.053 -10.666 1.00 92.31 78 ALA A N 1
ATOM 594 C CA . ALA A 1 78 ? 2.877 0.480 -9.325 1.00 92.31 78 ALA A CA 1
ATOM 595 C C . ALA A 1 78 ? 1.645 0.961 -8.549 1.00 92.31 78 ALA A C 1
ATOM 597 O O . ALA A 1 78 ? 0.965 0.173 -7.898 1.00 92.31 78 ALA A O 1
ATOM 598 N N . ARG A 1 79 ? 1.285 2.240 -8.700 1.00 93.06 79 ARG A N 1
ATOM 599 C CA . ARG A 1 79 ? 0.035 2.791 -8.168 1.00 93.06 79 ARG A CA 1
ATOM 600 C C . ARG A 1 79 ? -1.185 2.075 -8.735 1.00 93.06 79 ARG A C 1
ATOM 602 O O . ARG A 1 79 ? -2.071 1.714 -7.969 1.00 93.06 79 ARG A O 1
ATOM 609 N N . LYS A 1 80 ? -1.226 1.845 -10.052 1.00 93.19 80 LYS A N 1
ATOM 610 C CA . LYS A 1 80 ? -2.307 1.077 -10.684 1.00 93.19 80 LYS A CA 1
ATOM 611 C C . LYS A 1 80 ? -2.412 -0.323 -10.074 1.00 93.19 80 LYS A C 1
ATOM 613 O O . LYS A 1 80 ? -3.506 -0.712 -9.697 1.00 93.19 80 LYS A O 1
ATOM 618 N N . ALA A 1 81 ? -1.294 -1.031 -9.907 1.00 94.38 81 ALA A N 1
ATOM 619 C CA . ALA A 1 81 ? -1.288 -2.367 -9.311 1.00 94.38 81 ALA A CA 1
ATOM 620 C C . ALA A 1 81 ? -1.852 -2.383 -7.877 1.00 94.38 81 ALA A C 1
ATOM 622 O O . ALA A 1 81 ? -2.626 -3.271 -7.532 1.00 94.38 81 ALA A O 1
ATOM 623 N N . VAL A 1 82 ? -1.528 -1.375 -7.058 1.00 94.75 82 VAL A N 1
ATOM 624 C CA . VAL A 1 82 ? -2.095 -1.241 -5.704 1.00 94.75 82 VAL A CA 1
ATOM 625 C C . VAL A 1 82 ? -3.600 -0.975 -5.743 1.00 94.75 82 VAL A C 1
ATOM 627 O O . VAL A 1 82 ? -4.341 -1.575 -4.969 1.00 94.75 82 VAL A O 1
ATOM 630 N N . LEU A 1 83 ? -4.067 -0.099 -6.636 1.00 94.50 83 LEU A N 1
ATOM 631 C CA . LEU A 1 83 ? -5.497 0.189 -6.778 1.00 94.50 83 LEU A CA 1
ATOM 632 C C . LEU A 1 83 ? -6.275 -1.034 -7.277 1.00 94.50 83 LEU A C 1
ATOM 634 O O . LEU A 1 83 ? -7.317 -1.347 -6.711 1.00 94.50 83 LEU A O 1
ATOM 638 N N . ASP A 1 84 ? -5.741 -1.755 -8.265 1.00 94.94 84 ASP A N 1
ATOM 639 C CA . ASP A 1 84 ? -6.335 -2.994 -8.774 1.00 94.94 84 ASP A CA 1
ATOM 640 C C . ASP A 1 84 ? -6.414 -4.060 -7.667 1.00 94.94 84 ASP A C 1
ATOM 642 O O . ASP A 1 84 ? -7.432 -4.733 -7.524 1.00 94.94 84 ASP A O 1
ATOM 646 N N . TYR A 1 85 ? -5.363 -4.190 -6.848 1.00 95.00 85 TYR A N 1
ATOM 647 C CA . TYR A 1 85 ? -5.346 -5.093 -5.694 1.00 95.00 85 TYR A CA 1
ATOM 648 C C . TYR A 1 85 ? -6.438 -4.736 -4.676 1.00 95.00 85 TYR A C 1
ATOM 650 O O . TYR A 1 85 ? -7.234 -5.596 -4.302 1.00 95.00 85 TYR A O 1
ATOM 658 N N . ILE A 1 86 ? -6.533 -3.459 -4.286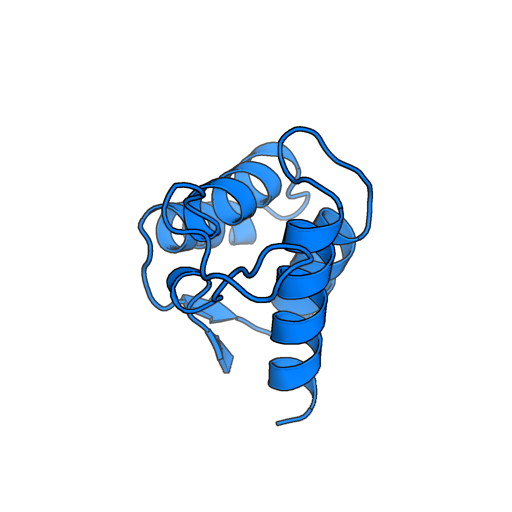 1.00 93.44 86 ILE A N 1
ATOM 659 C CA . ILE A 1 86 ? -7.575 -2.961 -3.373 1.00 93.44 86 ILE A CA 1
ATOM 660 C C . ILE A 1 86 ? -8.980 -3.224 -3.938 1.00 93.44 86 ILE A C 1
ATOM 662 O O . ILE A 1 86 ? -9.867 -3.669 -3.209 1.00 93.44 86 ILE A O 1
ATOM 666 N N . ASP A 1 87 ? -9.182 -2.979 -5.233 1.00 91.62 87 ASP A N 1
ATOM 667 C CA . ASP A 1 87 ? -10.476 -3.151 -5.898 1.00 91.62 87 ASP A CA 1
ATOM 668 C C . ASP A 1 87 ? -10.887 -4.613 -6.061 1.00 91.62 87 ASP A C 1
ATOM 670 O O . ASP A 1 87 ? -12.081 -4.899 -6.152 1.00 91.62 87 ASP A O 1
ATOM 674 N N . ASN A 1 88 ? -9.928 -5.537 -6.103 1.00 90.25 88 ASN A N 1
ATOM 675 C CA . ASN A 1 88 ? -10.216 -6.966 -6.106 1.00 90.25 88 ASN A CA 1
ATOM 676 C C . ASN A 1 88 ? -10.629 -7.454 -4.716 1.00 90.25 88 ASN A C 1
ATOM 678 O O . ASN A 1 88 ? -11.628 -8.157 -4.615 1.00 90.25 88 ASN A O 1
ATOM 682 N N . ILE A 1 89 ? -9.952 -7.001 -3.657 1.00 86.00 89 ILE A N 1
ATOM 683 C CA . ILE A 1 89 ? -10.324 -7.341 -2.273 1.00 86.00 89 ILE A CA 1
ATOM 684 C C . ILE A 1 89 ? -11.707 -6.781 -1.917 1.00 86.00 89 ILE A C 1
ATOM 686 O O . ILE A 1 89 ? -12.486 -7.432 -1.235 1.00 86.00 89 ILE A O 1
ATOM 690 N N . GLY A 1 90 ? -12.037 -5.569 -2.374 1.00 68.00 90 GLY A N 1
ATOM 691 C CA . GLY A 1 90 ? -13.326 -4.931 -2.076 1.00 68.00 90 GLY A CA 1
ATOM 692 C C . GLY A 1 90 ? -14.545 -5.560 -2.768 1.00 68.00 90 GLY A C 1
ATOM 693 O O . GLY A 1 90 ? -15.663 -5.104 -2.528 1.00 68.00 90 GLY A O 1
ATOM 694 N N . LYS A 1 91 ? -14.344 -6.550 -3.650 1.00 64.25 91 LYS A N 1
ATOM 695 C CA . LYS A 1 91 ? -15.411 -7.298 -4.341 1.00 64.25 91 LYS A CA 1
ATOM 696 C C . LYS A 1 91 ? -15.728 -8.648 -3.689 1.00 64.25 91 LYS A C 1
ATOM 698 O O . LYS A 1 91 ? -16.733 -9.247 -4.073 1.00 64.25 91 LYS A O 1
ATOM 703 N N . GLU A 1 92 ? -14.879 -9.117 -2.776 1.00 51.81 92 GLU A N 1
ATOM 704 C CA . GLU A 1 92 ? -15.079 -10.333 -1.970 1.00 51.81 92 GLU A CA 1
ATOM 705 C C . GLU A 1 92 ? -15.890 -10.035 -0.700 1.00 51.81 92 GLU A C 1
ATOM 707 O O . GLU A 1 92 ? -16.757 -10.872 -0.360 1.00 51.81 92 GLU A O 1
#

pLDDT: mean 91.21, std 7.85, range [51.81, 98.25]